Protein AF-A6GKD9-F1 (afdb_monomer_lite)

Structure (mmCIF, N/CA/C/O backbone):
data_AF-A6GKD9-F1
#
_entry.id   AF-A6GKD9-F1
#
loop_
_atom_site.group_PDB
_atom_site.id
_atom_site.type_symbol
_atom_site.label_atom_id
_atom_site.label_alt_id
_atom_site.label_comp_id
_atom_site.label_asym_id
_atom_site.label_entity_id
_atom_site.label_seq_id
_atom_site.pdbx_PDB_ins_code
_atom_site.Cartn_x
_atom_site.Cartn_y
_atom_site.Cartn_z
_atom_site.occupancy
_atom_site.B_iso_or_equiv
_atom_site.auth_seq_id
_atom_site.auth_comp_id
_atom_site.auth_asym_id
_atom_site.auth_atom_id
_atom_site.pdbx_PDB_model_num
ATOM 1 N N . MET A 1 1 ? 24.155 -48.301 30.590 1.00 46.25 1 MET A N 1
ATOM 2 C CA . MET A 1 1 ? 23.894 -48.755 29.205 1.00 46.25 1 MET A CA 1
ATOM 3 C C . MET A 1 1 ? 22.398 -48.665 28.939 1.00 46.25 1 MET A C 1
ATOM 5 O O . MET A 1 1 ? 21.639 -48.863 29.875 1.00 46.25 1 MET A O 1
ATOM 9 N N . ALA A 1 2 ? 22.035 -48.407 27.680 1.00 38.41 2 ALA A N 1
ATOM 10 C CA . ALA A 1 2 ? 20.695 -48.221 27.107 1.00 38.41 2 ALA A CA 1
ATOM 11 C C . ALA A 1 2 ? 20.076 -46.811 27.214 1.00 38.41 2 ALA A C 1
ATOM 13 O O . ALA A 1 2 ? 19.939 -46.220 28.279 1.00 38.41 2 ALA A O 1
ATOM 14 N N . ALA A 1 3 ? 19.759 -46.298 26.026 1.00 48.00 3 ALA A N 1
ATOM 15 C CA . ALA A 1 3 ? 19.349 -44.953 25.667 1.00 48.00 3 ALA A CA 1
ATOM 16 C C . ALA A 1 3 ? 17.825 -44.828 25.499 1.00 48.00 3 ALA A C 1
ATOM 18 O O . ALA A 1 3 ? 17.143 -45.814 25.228 1.00 48.00 3 ALA A O 1
ATOM 19 N N . SER A 1 4 ? 17.323 -43.594 25.562 1.00 42.00 4 SER A N 1
ATOM 20 C CA . SER A 1 4 ? 16.144 -43.088 24.828 1.00 42.00 4 SER A CA 1
ATOM 21 C C . SER A 1 4 ? 16.078 -41.582 25.094 1.00 42.00 4 SER A C 1
ATOM 23 O O . SER A 1 4 ? 15.809 -41.162 26.209 1.00 42.00 4 SER A O 1
ATOM 25 N N . SER A 1 5 ? 16.552 -40.699 24.216 1.00 48.72 5 SER A N 1
ATOM 26 C CA . SER A 1 5 ? 16.004 -40.328 22.905 1.00 48.72 5 SER A CA 1
ATOM 27 C C . SER A 1 5 ? 14.514 -39.968 22.935 1.00 48.72 5 SER A C 1
ATOM 29 O O . SER A 1 5 ? 13.651 -40.813 22.709 1.00 48.72 5 SER A O 1
ATOM 31 N N . LYS A 1 6 ? 14.219 -38.673 23.068 1.00 49.28 6 LYS A N 1
ATOM 32 C CA . LYS A 1 6 ? 13.248 -38.041 22.170 1.00 49.28 6 LYS A CA 1
ATOM 33 C C . LYS A 1 6 ? 13.588 -36.568 21.983 1.00 49.28 6 LYS A C 1
ATOM 35 O O . LYS A 1 6 ? 13.216 -35.701 22.764 1.00 49.28 6 LYS A O 1
ATOM 40 N N . SER A 1 7 ? 14.342 -36.334 20.915 1.00 47.38 7 SER A N 1
ATOM 41 C CA . SER A 1 7 ? 14.480 -35.042 20.257 1.00 47.38 7 SER A CA 1
ATOM 42 C C . SER A 1 7 ? 13.093 -34.602 19.786 1.00 47.38 7 SER A C 1
ATOM 44 O O . SER A 1 7 ? 12.521 -35.186 18.868 1.00 47.38 7 SER A O 1
ATOM 46 N N . GLY A 1 8 ? 12.522 -33.615 20.468 1.00 41.56 8 GLY A N 1
ATOM 47 C CA . GLY A 1 8 ? 11.353 -32.877 20.013 1.00 41.56 8 GLY A CA 1
ATOM 48 C C . GLY A 1 8 ? 11.815 -31.634 19.271 1.00 41.56 8 GLY A C 1
ATOM 49 O O . GLY A 1 8 ? 11.725 -30.532 19.804 1.00 41.56 8 GLY A O 1
ATOM 50 N N . ALA A 1 9 ? 12.348 -31.804 18.061 1.00 45.12 9 ALA A N 1
ATOM 51 C CA . ALA A 1 9 ? 12.589 -30.68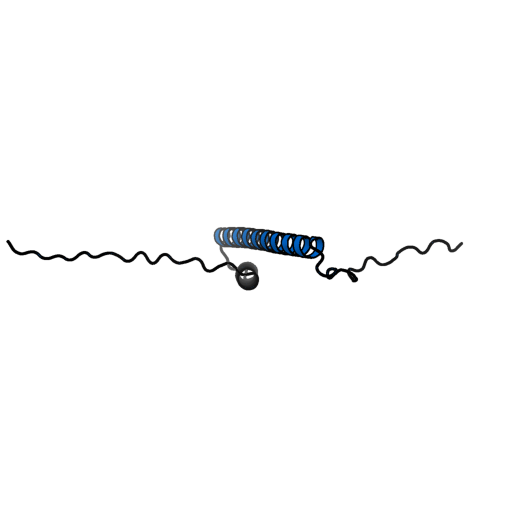7 17.162 1.00 45.12 9 ALA A CA 1
ATOM 52 C C . ALA A 1 9 ? 11.236 -30.031 16.834 1.00 45.12 9 ALA A C 1
ATOM 54 O O . ALA A 1 9 ? 10.469 -30.536 16.012 1.00 45.12 9 ALA A O 1
ATOM 55 N N . LYS A 1 10 ? 10.911 -28.912 17.496 1.00 52.81 10 LYS A N 1
ATOM 56 C CA . LYS A 1 10 ? 9.827 -28.032 17.054 1.00 52.81 10 LYS A CA 1
ATOM 57 C C . LYS A 1 10 ? 10.237 -27.458 15.702 1.00 52.81 10 LYS A C 1
ATOM 59 O O . LYS A 1 10 ? 11.057 -26.549 15.618 1.00 52.81 10 LYS A O 1
ATOM 64 N N . SER A 1 11 ? 9.668 -28.048 14.656 1.00 47.72 11 SER A N 1
ATOM 65 C CA . SER A 1 11 ? 9.679 -27.557 13.285 1.00 47.72 11 SER A CA 1
ATOM 66 C C . SER A 1 11 ? 9.223 -26.098 13.273 1.00 47.72 11 SER A C 1
ATOM 68 O O . SER A 1 11 ? 8.040 -25.790 13.429 1.00 47.72 11 SER A O 1
ATOM 70 N N . GLY A 1 12 ? 10.187 -25.187 13.148 1.00 48.28 12 GLY A N 1
ATOM 71 C CA . GLY A 1 12 ? 9.935 -23.792 12.838 1.00 48.28 12 GLY A CA 1
ATOM 72 C C . GLY A 1 12 ? 9.346 -23.718 11.439 1.00 48.28 12 GLY A C 1
ATOM 73 O O . GLY A 1 12 ? 10.081 -23.735 10.449 1.00 48.28 12 GLY A O 1
ATOM 74 N N . SER A 1 13 ? 8.018 -23.641 11.362 1.00 51.03 13 SER A N 1
ATOM 75 C CA . SER A 1 13 ? 7.315 -23.242 10.150 1.00 51.03 13 SER A CA 1
ATOM 76 C C . SER A 1 13 ? 7.720 -21.804 9.840 1.00 51.03 13 SER A C 1
ATOM 78 O O . SER A 1 13 ? 7.134 -20.839 10.331 1.00 51.03 13 SER A O 1
ATOM 80 N N . ARG A 1 14 ? 8.800 -21.654 9.067 1.00 57.97 14 ARG A N 1
ATOM 81 C CA . ARG A 1 14 ? 9.129 -20.407 8.385 1.00 57.97 14 ARG A CA 1
ATOM 82 C C . ARG A 1 14 ? 7.940 -20.121 7.475 1.00 57.97 14 ARG A C 1
ATOM 84 O O . ARG A 1 14 ? 7.883 -20.662 6.373 1.00 57.97 14 ARG A O 1
ATOM 91 N N . ARG A 1 15 ? 6.982 -19.307 7.946 1.00 60.12 15 ARG A N 1
ATOM 92 C CA . ARG A 1 15 ? 5.972 -18.670 7.091 1.00 60.12 15 ARG A CA 1
ATOM 93 C C . ARG A 1 15 ? 6.755 -17.963 5.993 1.00 60.12 15 ARG A C 1
ATOM 95 O O . ARG A 1 15 ? 7.316 -16.894 6.223 1.00 60.12 15 ARG A O 1
ATOM 102 N N . ARG A 1 16 ? 6.866 -18.591 4.823 1.00 49.31 16 ARG A N 1
ATOM 103 C CA . ARG A 1 16 ? 7.344 -17.904 3.630 1.00 49.31 16 ARG A CA 1
ATOM 104 C C . ARG A 1 16 ? 6.294 -16.832 3.380 1.00 49.31 16 ARG A C 1
ATOM 106 O O . ARG A 1 16 ? 5.154 -17.168 3.079 1.00 49.31 16 ARG A O 1
ATOM 113 N N . LYS A 1 17 ? 6.640 -15.564 3.623 1.00 49.94 17 LYS A N 1
ATOM 114 C CA . LYS A 1 17 ? 5.822 -14.449 3.146 1.00 49.94 17 LYS A CA 1
ATOM 115 C C . LYS A 1 17 ? 5.712 -14.647 1.637 1.00 49.94 17 LYS A C 1
ATOM 117 O O . LYS A 1 17 ? 6.739 -14.700 0.961 1.00 49.94 17 LYS A O 1
ATOM 122 N N . SER A 1 18 ? 4.497 -14.877 1.151 1.00 52.00 18 SER A N 1
ATOM 123 C CA . SER A 1 18 ? 4.218 -14.945 -0.279 1.00 52.00 18 SER A CA 1
ATOM 124 C C . SER A 1 18 ? 4.711 -13.653 -0.941 1.00 52.00 18 SER A C 1
ATOM 126 O O . SER A 1 18 ? 4.675 -12.605 -0.286 1.00 52.00 18 SER A O 1
ATOM 128 N N . PRO A 1 19 ? 5.204 -13.705 -2.191 1.00 57.25 19 PRO A N 1
ATOM 129 C CA . PRO A 1 19 ? 5.543 -12.487 -2.917 1.00 57.25 19 PRO A CA 1
ATOM 130 C C . PRO A 1 19 ? 4.314 -11.569 -2.946 1.00 57.25 19 PRO A C 1
ATOM 132 O O . PRO A 1 19 ? 3.202 -12.032 -3.198 1.00 57.25 19 PRO A O 1
ATOM 135 N N . LYS A 1 20 ? 4.512 -10.289 -2.620 1.00 73.75 20 LYS A N 1
ATOM 136 C CA . LYS A 1 20 ? 3.453 -9.279 -2.680 1.00 73.75 20 LYS A CA 1
ATOM 137 C C . LYS A 1 20 ? 3.147 -9.018 -4.156 1.00 73.75 20 LYS A C 1
ATOM 139 O O . LYS A 1 20 ? 4.039 -8.587 -4.880 1.00 73.75 20 LYS A O 1
ATOM 144 N N . THR A 1 21 ? 1.935 -9.336 -4.606 1.00 90.12 21 THR A N 1
ATOM 145 C CA . THR A 1 21 ? 1.461 -9.001 -5.959 1.00 90.12 21 THR A CA 1
ATOM 146 C C . THR A 1 21 ? 0.678 -7.690 -5.927 1.00 90.12 21 THR A C 1
ATOM 148 O O . THR A 1 21 ? 0.209 -7.282 -4.861 1.00 90.12 21 THR A O 1
ATOM 151 N N . ALA A 1 22 ? 0.520 -7.039 -7.082 1.00 89.44 22 ALA A N 1
ATOM 152 C CA . ALA A 1 22 ? -0.274 -5.817 -7.195 1.00 89.44 22 ALA A CA 1
ATOM 153 C C . ALA A 1 22 ? -1.730 -6.055 -6.760 1.00 89.44 22 ALA A C 1
ATOM 155 O O . ALA A 1 22 ? -2.288 -5.280 -5.990 1.00 89.44 22 ALA A O 1
ATOM 156 N N . GLU A 1 23 ? -2.322 -7.179 -7.165 1.00 93.75 23 GLU A N 1
ATOM 157 C CA . GLU A 1 23 ? -3.690 -7.557 -6.800 1.00 93.75 23 GLU A CA 1
ATOM 158 C C . GLU A 1 23 ? -3.832 -7.764 -5.290 1.00 93.75 23 GLU A C 1
ATOM 160 O O . GLU A 1 23 ? -4.836 -7.369 -4.705 1.00 93.75 23 GLU A O 1
ATOM 165 N N . ALA A 1 24 ? -2.820 -8.348 -4.641 1.00 93.50 24 ALA A N 1
ATOM 166 C CA . ALA A 1 24 ? -2.822 -8.544 -3.197 1.00 93.50 24 ALA A CA 1
ATOM 167 C C . ALA A 1 24 ? -2.697 -7.217 -2.430 1.00 93.50 24 ALA A C 1
ATOM 169 O O . ALA A 1 24 ? -3.355 -7.049 -1.404 1.00 93.50 24 ALA A O 1
ATOM 170 N N . LEU A 1 25 ? -1.880 -6.277 -2.921 1.00 94.94 25 LEU A N 1
ATOM 171 C CA . LEU A 1 25 ? -1.777 -4.928 -2.353 1.00 94.94 25 LEU A CA 1
ATOM 172 C C . LEU A 1 25 ? -3.103 -4.175 -2.471 1.00 94.94 25 LEU A C 1
ATOM 174 O O . LEU A 1 25 ? -3.580 -3.625 -1.482 1.00 94.94 25 LEU A O 1
ATOM 178 N N . LEU A 1 26 ? -3.716 -4.202 -3.656 1.00 94.94 26 LEU A N 1
ATOM 179 C CA . LEU A 1 26 ? -4.996 -3.544 -3.913 1.00 94.94 26 LEU A CA 1
ATOM 180 C C . LEU A 1 26 ? -6.127 -4.149 -3.077 1.00 94.94 26 LEU A C 1
ATOM 182 O O . LEU A 1 26 ? -6.885 -3.405 -2.463 1.00 94.94 26 LEU A O 1
ATOM 186 N N . ALA A 1 27 ? -6.205 -5.480 -2.988 1.00 96.81 27 ALA A N 1
ATOM 187 C CA . ALA A 1 27 ? -7.186 -6.151 -2.138 1.00 96.81 27 ALA A CA 1
ATOM 188 C C . ALA A 1 27 ? -7.015 -5.758 -0.664 1.00 96.81 27 ALA A C 1
ATOM 190 O O . ALA A 1 27 ? -7.993 -5.490 0.029 1.00 96.81 27 ALA A O 1
ATOM 191 N N . ARG A 1 28 ? -5.768 -5.671 -0.186 1.00 96.69 28 ARG A N 1
ATOM 192 C CA . ARG A 1 28 ? -5.498 -5.260 1.191 1.00 96.69 28 ARG A CA 1
ATOM 193 C C . ARG A 1 28 ? -5.854 -3.794 1.441 1.00 96.69 28 ARG A C 1
ATOM 195 O O . ARG A 1 28 ? -6.384 -3.476 2.501 1.00 96.69 28 ARG A O 1
ATOM 202 N N . LEU A 1 29 ? -5.571 -2.913 0.486 1.00 97.25 29 LEU A N 1
ATOM 203 C CA . LEU A 1 29 ? -5.924 -1.499 0.583 1.00 97.25 29 LEU A CA 1
ATOM 204 C C . LEU A 1 29 ? -7.447 -1.308 0.621 1.00 97.25 29 LEU A C 1
ATOM 206 O O . LEU A 1 29 ? -7.932 -0.540 1.447 1.00 97.25 29 LEU A O 1
ATOM 210 N N . ASP A 1 30 ? -8.198 -2.050 -0.198 1.00 97.06 30 ASP A N 1
ATOM 211 C CA . ASP A 1 30 ? -9.667 -2.047 -0.180 1.00 97.06 30 ASP A CA 1
ATOM 212 C C . ASP A 1 30 ? -10.218 -2.485 1.188 1.00 97.06 30 ASP A C 1
ATOM 214 O O . ASP A 1 30 ? -11.070 -1.811 1.763 1.00 97.06 30 ASP A O 1
ATOM 218 N N . GLU A 1 31 ? -9.674 -3.553 1.781 1.00 96.44 31 GLU A N 1
ATOM 219 C CA . GLU A 1 31 ? -10.043 -3.974 3.141 1.00 96.44 31 GLU A CA 1
ATOM 220 C C . GLU A 1 31 ? -9.820 -2.867 4.182 1.00 96.44 31 GLU A C 1
ATOM 222 O O . GLU A 1 31 ? -10.673 -2.647 5.047 1.00 96.44 31 GLU A O 1
ATOM 227 N N . VAL A 1 32 ? -8.682 -2.169 4.105 1.00 96.31 32 VAL A N 1
ATOM 228 C CA . VAL A 1 32 ? -8.348 -1.060 5.009 1.00 96.31 32 VAL A CA 1
ATOM 229 C C . VAL A 1 32 ? -9.344 0.088 4.849 1.00 96.31 32 VAL A C 1
ATOM 231 O O . VAL A 1 32 ? -9.888 0.563 5.847 1.00 96.31 32 VAL A O 1
ATOM 234 N N . VAL A 1 33 ? -9.621 0.505 3.611 1.00 96.50 33 VAL A N 1
ATOM 235 C CA . VAL A 1 33 ? -10.559 1.597 3.310 1.00 96.50 33 VAL A CA 1
ATOM 236 C C . VAL A 1 33 ? -11.959 1.257 3.808 1.00 96.50 33 VAL A C 1
ATOM 238 O O . VAL A 1 33 ? -12.537 2.036 4.561 1.00 96.50 33 VAL A O 1
ATOM 241 N N . ARG A 1 34 ? -12.468 0.061 3.500 1.00 95.19 34 ARG A N 1
ATOM 242 C CA . ARG A 1 34 ? -13.797 -0.381 3.952 1.00 95.19 34 ARG A CA 1
ATOM 243 C C . ARG A 1 34 ? -13.903 -0.432 5.475 1.00 95.19 34 ARG A C 1
ATOM 245 O O . ARG A 1 34 ? -14.963 -0.155 6.031 1.00 95.19 34 ARG A O 1
ATOM 252 N N . GLY A 1 35 ? -12.808 -0.768 6.159 1.00 93.19 35 GLY A N 1
ATOM 253 C CA . GLY A 1 35 ? -12.729 -0.696 7.616 1.00 93.19 35 GLY A CA 1
ATOM 254 C C . GLY A 1 35 ? -12.853 0.736 8.143 1.00 93.19 35 GLY A C 1
ATOM 255 O O . GLY A 1 35 ? -13.600 0.976 9.089 1.00 93.19 35 GLY A O 1
ATOM 256 N N . LEU A 1 36 ? -12.159 1.690 7.520 1.00 94.62 36 LEU A N 1
ATOM 257 C CA . LEU A 1 36 ? -12.199 3.105 7.901 1.00 94.62 36 LEU A CA 1
ATOM 258 C C . LEU A 1 36 ? -13.554 3.763 7.595 1.00 94.62 36 LEU A C 1
ATOM 260 O O . LEU A 1 36 ? -14.057 4.531 8.414 1.00 94.62 36 LEU A O 1
ATOM 264 N N . GLU A 1 37 ? -14.171 3.429 6.461 1.00 94.75 37 GLU A N 1
ATOM 265 C CA . GLU A 1 37 ? -15.488 3.941 6.050 1.00 94.75 37 GLU A CA 1
ATOM 266 C C . GLU A 1 37 ? -16.624 3.498 6.979 1.00 94.75 37 GLU A C 1
ATOM 268 O O . GLU A 1 37 ? -17.645 4.177 7.077 1.00 94.75 37 GLU A O 1
ATOM 273 N N . GLY A 1 38 ? -16.444 2.384 7.696 1.00 88.94 38 GLY A N 1
ATOM 274 C CA . GLY A 1 38 ? -17.428 1.874 8.649 1.00 88.94 38 GLY A CA 1
ATOM 275 C C . GLY A 1 38 ? -17.669 2.779 9.863 1.00 88.94 38 GLY A C 1
ATOM 276 O O . GLY A 1 38 ? -18.691 2.627 10.520 1.00 88.94 38 GLY A O 1
ATOM 277 N N . GLY A 1 39 ? -16.759 3.707 10.185 1.00 84.69 39 GLY A N 1
ATOM 278 C CA . GLY A 1 39 ? -16.950 4.738 11.221 1.00 84.69 39 GLY A CA 1
ATOM 279 C C . GLY A 1 39 ? -16.954 4.266 12.687 1.00 84.69 39 GLY A C 1
ATOM 280 O O . GLY A 1 39 ? -16.715 5.075 13.578 1.00 84.69 39 GLY A O 1
ATOM 281 N N . ASP A 1 40 ? -17.142 2.971 12.952 1.00 90.00 40 ASP A N 1
ATOM 282 C CA . ASP A 1 40 ? -17.214 2.390 14.305 1.00 90.00 40 ASP A CA 1
ATOM 283 C C . ASP A 1 40 ? -15.844 1.979 14.890 1.00 90.00 40 ASP A C 1
ATOM 285 O O . ASP A 1 40 ? -15.761 1.306 15.925 1.00 90.00 40 ASP A O 1
ATOM 289 N N . LEU A 1 41 ? -14.734 2.348 14.237 1.00 91.38 41 LEU A N 1
ATOM 290 C CA . LEU A 1 41 ? -13.396 2.029 14.736 1.00 91.38 41 LEU A CA 1
ATOM 291 C C . LEU A 1 41 ? -12.984 2.978 15.878 1.00 91.38 41 LEU A C 1
ATOM 293 O O . LEU A 1 41 ? -13.003 4.196 15.702 1.00 91.38 41 LEU A O 1
ATOM 297 N N . PRO A 1 42 ? -12.499 2.446 17.019 1.00 96.06 42 PRO A N 1
ATOM 298 C CA . PRO A 1 42 ? -11.767 3.237 18.004 1.00 96.06 42 PRO A CA 1
ATOM 299 C C . PRO A 1 42 ? -10.618 4.012 17.353 1.00 96.06 42 PRO A C 1
ATOM 301 O O . PRO A 1 42 ? -9.956 3.487 16.454 1.00 96.06 42 PRO A O 1
ATOM 304 N N . LEU A 1 43 ? -10.346 5.223 17.843 1.00 95.00 43 LEU A N 1
ATOM 305 C CA . LEU A 1 43 ? -9.377 6.152 17.255 1.00 95.00 43 LEU A CA 1
ATOM 306 C C . LEU A 1 43 ? -7.997 5.518 17.029 1.00 95.00 43 LEU A C 1
ATOM 308 O O . LEU A 1 43 ? -7.412 5.671 15.962 1.00 95.00 43 LEU A O 1
ATOM 312 N N . GLU A 1 44 ? -7.493 4.760 18.000 1.00 95.69 44 GLU A N 1
ATOM 313 C CA . GLU A 1 44 ? -6.186 4.104 17.914 1.00 95.69 44 GLU A CA 1
ATOM 314 C C . GLU A 1 44 ? -6.147 3.064 16.790 1.00 95.69 44 GLU A C 1
ATOM 316 O O . GLU A 1 44 ? -5.136 2.915 16.105 1.00 95.69 44 GLU A O 1
ATOM 321 N N . LYS A 1 45 ? -7.261 2.356 16.566 1.00 94.69 45 LYS A N 1
ATOM 322 C CA . LYS A 1 45 ? -7.375 1.404 15.457 1.00 94.69 45 LYS A CA 1
ATOM 323 C C . LYS A 1 45 ? -7.511 2.128 14.125 1.00 94.69 45 LYS A C 1
ATOM 325 O O . LYS A 1 45 ? -6.901 1.692 13.158 1.00 94.69 45 LYS A O 1
ATOM 330 N N . ALA A 1 46 ? -8.271 3.221 14.078 1.00 95.38 46 ALA A N 1
ATOM 331 C CA . ALA A 1 46 ? -8.409 4.033 12.873 1.00 95.38 46 ALA A CA 1
ATOM 332 C C . ALA A 1 46 ? -7.053 4.608 12.432 1.00 95.38 46 ALA A C 1
ATOM 334 O O . ALA A 1 46 ? -6.707 4.526 11.257 1.00 95.38 46 ALA A O 1
ATOM 335 N N . LEU A 1 47 ? -6.246 5.103 13.377 1.00 97.00 47 LEU A N 1
ATOM 336 C CA . LEU A 1 47 ? -4.882 5.567 13.112 1.00 97.00 47 LEU A CA 1
ATOM 337 C C . LEU A 1 47 ? -3.986 4.440 12.588 1.00 97.00 47 LEU A C 1
ATOM 339 O O . LEU A 1 47 ? -3.334 4.616 11.563 1.00 97.00 47 LEU A O 1
ATOM 343 N N . ALA A 1 48 ? -4.004 3.267 13.225 1.00 96.81 48 ALA A N 1
ATOM 344 C CA . ALA A 1 48 ? -3.221 2.123 12.760 1.00 96.81 48 ALA A CA 1
ATOM 345 C C . ALA A 1 48 ? -3.630 1.664 11.346 1.00 96.81 48 ALA A C 1
ATOM 347 O O . ALA A 1 48 ? -2.773 1.366 10.517 1.00 96.81 48 ALA A O 1
ATOM 348 N N . SER A 1 49 ? -4.932 1.635 11.044 1.00 96.50 49 SER A N 1
ATOM 349 C CA . SER A 1 49 ? -5.437 1.323 9.702 1.00 96.50 49 SER A CA 1
ATOM 350 C C . SER A 1 49 ?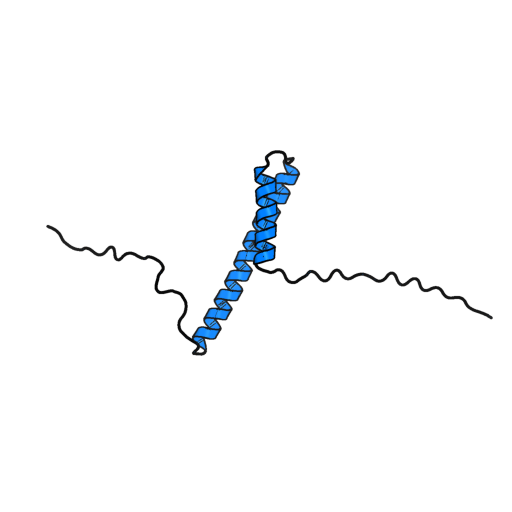 -5.043 2.387 8.677 1.00 96.50 49 SER A C 1
ATOM 352 O O . SER A 1 49 ? -4.677 2.045 7.557 1.00 96.50 49 SER A O 1
ATOM 354 N N . PHE A 1 50 ? -5.056 3.667 9.049 1.00 96.12 50 PHE A N 1
ATOM 355 C CA . PHE A 1 50 ? -4.584 4.744 8.181 1.00 96.12 50 PHE A CA 1
ATOM 356 C C . PHE A 1 50 ? -3.087 4.609 7.864 1.00 96.12 50 PHE A C 1
ATOM 358 O O . PHE A 1 50 ? -2.699 4.675 6.699 1.00 96.12 50 PHE A O 1
ATOM 365 N N . GLU A 1 51 ? -2.252 4.359 8.875 1.00 98.06 51 GLU A N 1
ATOM 366 C CA . GLU A 1 51 ? -0.816 4.112 8.693 1.00 98.06 51 GLU A CA 1
ATOM 367 C C . GLU A 1 51 ? -0.553 2.908 7.780 1.00 98.06 51 GLU A C 1
ATOM 369 O O . GLU A 1 51 ? 0.299 2.977 6.891 1.00 98.06 51 GLU A O 1
ATOM 374 N N . GLU A 1 52 ? -1.314 1.822 7.956 1.00 97.50 52 GLU A N 1
ATOM 375 C CA . GLU A 1 52 ? -1.260 0.662 7.067 1.00 97.50 52 GLU A CA 1
ATOM 376 C C . GLU A 1 52 ? -1.629 1.041 5.626 1.00 97.50 52 GLU A C 1
ATOM 378 O O . GLU A 1 52 ? -0.900 0.689 4.699 1.00 97.50 52 GLU A O 1
ATOM 383 N N . GLY A 1 53 ? -2.712 1.796 5.429 1.00 97.00 53 GLY A N 1
ATOM 384 C CA . GLY A 1 53 ? -3.130 2.283 4.114 1.00 97.00 53 GLY A CA 1
ATOM 385 C C . GLY A 1 53 ? -2.043 3.104 3.420 1.00 97.00 53 GLY A C 1
ATOM 386 O O . GLY A 1 53 ? -1.720 2.849 2.260 1.00 97.00 53 GLY A O 1
ATOM 387 N N . VAL A 1 54 ? -1.410 4.033 4.143 1.00 97.88 54 VAL A N 1
ATOM 388 C CA . VAL A 1 54 ? -0.288 4.831 3.623 1.00 97.88 54 VAL A CA 1
ATOM 389 C C . VAL A 1 54 ? 0.889 3.937 3.232 1.00 97.88 54 VAL A C 1
ATOM 391 O O . VAL A 1 54 ? 1.475 4.128 2.168 1.00 97.88 54 VAL A O 1
ATOM 394 N N . ALA A 1 55 ? 1.237 2.945 4.054 1.00 97.50 55 ALA A N 1
ATOM 395 C CA . ALA A 1 55 ? 2.312 2.013 3.728 1.00 97.50 55 ALA A CA 1
ATOM 396 C C . ALA A 1 55 ? 2.007 1.208 2.453 1.00 97.50 55 ALA A C 1
ATOM 398 O O . ALA A 1 55 ? 2.873 1.092 1.589 1.00 97.50 55 ALA A O 1
ATOM 399 N N . LEU A 1 56 ? 0.777 0.710 2.299 1.00 97.31 56 LEU A N 1
ATOM 400 C CA . LEU A 1 56 ? 0.346 -0.039 1.112 1.00 97.31 56 LEU A CA 1
ATOM 401 C C . LEU A 1 56 ? 0.422 0.800 -0.168 1.00 97.31 56 LEU A C 1
ATOM 403 O O . LEU A 1 56 ? 0.863 0.292 -1.197 1.00 97.31 56 LEU A O 1
ATOM 407 N N . VAL A 1 57 ? 0.032 2.077 -0.104 1.00 96.25 57 VAL A N 1
ATOM 408 C CA . VAL A 1 57 ? 0.135 3.001 -1.246 1.00 96.25 57 VAL A CA 1
ATOM 409 C C . VAL A 1 57 ? 1.591 3.173 -1.668 1.00 96.25 57 VAL A C 1
ATOM 411 O O . VAL A 1 57 ? 1.905 2.988 -2.841 1.00 96.25 57 VAL A O 1
ATOM 414 N N . ARG A 1 58 ? 2.494 3.436 -0.715 1.00 96.75 58 ARG A N 1
ATOM 415 C CA . ARG A 1 58 ? 3.930 3.603 -1.002 1.00 96.75 58 ARG A CA 1
ATOM 416 C C . ARG A 1 58 ? 4.544 2.340 -1.601 1.00 96.75 58 ARG A C 1
ATOM 418 O O . ARG A 1 58 ? 5.310 2.417 -2.553 1.00 96.75 58 ARG A O 1
ATOM 425 N N . GLU A 1 59 ? 4.168 1.169 -1.090 1.00 95.44 59 GLU A N 1
ATOM 426 C CA . GLU A 1 59 ? 4.597 -0.108 -1.670 1.00 95.44 59 GLU A CA 1
ATOM 427 C C . GLU A 1 59 ? 4.095 -0.295 -3.112 1.00 95.44 59 GLU A C 1
ATOM 429 O O . GLU A 1 59 ? 4.819 -0.824 -3.957 1.00 95.44 59 GLU A O 1
ATOM 434 N N . GLY A 1 60 ? 2.867 0.139 -3.409 1.00 94.56 60 GLY A N 1
ATOM 435 C CA . GLY A 1 60 ? 2.321 0.138 -4.765 1.00 94.56 60 GLY A CA 1
ATOM 436 C C . GLY A 1 60 ? 3.097 1.059 -5.708 1.00 94.56 60 GLY A C 1
ATOM 437 O O . GLY A 1 60 ? 3.445 0.645 -6.813 1.00 94.56 60 GLY A O 1
ATOM 438 N N . GLU A 1 61 ? 3.424 2.274 -5.264 1.00 94.62 61 GLU A N 1
ATOM 439 C CA . GLU A 1 61 ? 4.234 3.236 -6.025 1.00 94.62 61 GLU A CA 1
ATOM 440 C C . GLU A 1 61 ? 5.624 2.676 -6.356 1.00 94.62 61 GLU A C 1
ATOM 442 O O . GLU A 1 61 ? 6.054 2.731 -7.507 1.00 94.62 61 GLU A O 1
ATOM 447 N N . GLU A 1 62 ? 6.305 2.068 -5.380 1.00 95.25 62 GLU A N 1
ATOM 448 C CA . GLU A 1 62 ? 7.613 1.430 -5.585 1.00 95.25 62 GLU A CA 1
ATOM 449 C C . GLU A 1 62 ? 7.541 0.274 -6.592 1.00 95.25 62 GLU A C 1
ATOM 451 O O . GLU A 1 62 ? 8.421 0.116 -7.445 1.00 95.25 62 GLU A O 1
ATOM 456 N N . MET A 1 63 ? 6.479 -0.535 -6.522 1.00 93.38 63 MET A N 1
ATOM 457 C CA . MET A 1 63 ? 6.256 -1.625 -7.468 1.00 93.38 63 MET A CA 1
ATOM 458 C C . MET A 1 63 ? 6.060 -1.096 -8.891 1.00 93.38 63 MET A C 1
ATOM 460 O O . MET A 1 63 ? 6.681 -1.613 -9.821 1.00 93.38 63 MET A O 1
ATOM 464 N N . LEU A 1 64 ? 5.229 -0.065 -9.061 1.00 94.31 64 LEU A N 1
ATOM 465 C CA . LEU A 1 64 ? 4.979 0.558 -10.360 1.00 94.31 64 LEU A CA 1
ATOM 466 C C . LEU A 1 64 ? 6.252 1.184 -10.935 1.00 94.31 64 LEU A C 1
ATOM 468 O O . LEU A 1 64 ? 6.570 0.923 -12.092 1.00 94.31 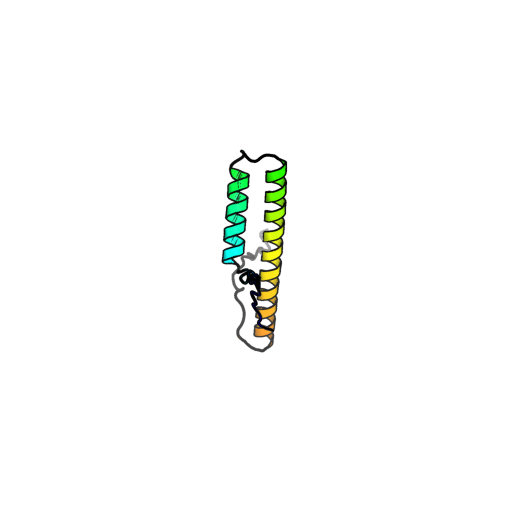64 LEU A O 1
ATOM 472 N N . ALA A 1 65 ? 7.027 1.901 -10.118 1.00 93.19 65 ALA A N 1
ATOM 473 C CA . ALA A 1 65 ? 8.302 2.483 -10.531 1.00 93.19 65 ALA A CA 1
ATOM 474 C C . ALA A 1 65 ? 9.298 1.412 -11.013 1.00 93.19 65 ALA A C 1
ATOM 476 O O . ALA A 1 65 ? 9.980 1.588 -12.021 1.00 93.19 65 ALA A O 1
ATOM 477 N N . SER A 1 66 ? 9.356 0.258 -10.338 1.00 91.62 66 SER A N 1
ATOM 478 C CA . SER A 1 66 ? 10.209 -0.855 -10.772 1.00 91.62 66 SER A CA 1
ATOM 479 C C . SER A 1 66 ? 9.762 -1.455 -12.109 1.00 91.62 66 SER A C 1
ATOM 481 O O . SER A 1 66 ? 10.607 -1.857 -12.916 1.00 91.62 66 SER A O 1
ATOM 483 N N . VAL A 1 67 ? 8.450 -1.535 -12.350 1.00 92.06 67 VAL A N 1
ATOM 484 C CA . VAL A 1 67 ? 7.895 -2.010 -13.624 1.00 92.06 67 VAL A CA 1
ATOM 485 C C . VAL A 1 67 ? 8.189 -1.012 -14.740 1.00 92.06 67 VAL A C 1
ATOM 487 O O . VAL A 1 67 ? 8.651 -1.428 -15.800 1.00 92.06 67 VAL A O 1
ATOM 490 N N . GLU A 1 68 ? 7.985 0.281 -14.494 1.00 92.00 68 GLU A N 1
ATOM 491 C CA . GLU A 1 68 ? 8.281 1.365 -15.434 1.00 92.00 68 GLU A CA 1
ATOM 492 C C . GLU A 1 68 ? 9.756 1.354 -15.843 1.00 92.00 68 GLU A C 1
ATOM 494 O O . GLU A 1 68 ? 10.056 1.225 -17.028 1.00 92.00 68 GLU A O 1
ATOM 499 N N . GLN A 1 69 ? 10.677 1.315 -14.874 1.00 92.31 69 GLN 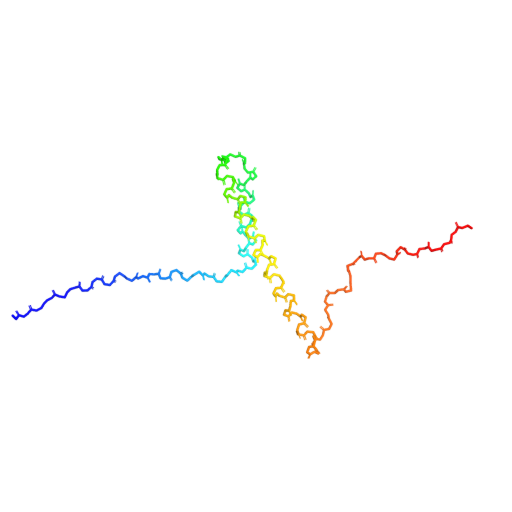A N 1
ATOM 500 C CA . GLN A 1 69 ? 12.114 1.212 -15.146 1.00 92.31 69 GLN A CA 1
ATOM 501 C C . GLN A 1 69 ? 12.448 -0.018 -16.005 1.00 92.31 69 GLN A C 1
ATOM 503 O O . GLN A 1 69 ? 13.304 0.022 -16.891 1.00 92.31 69 GLN A O 1
ATOM 508 N N . ARG A 1 70 ? 11.785 -1.152 -15.749 1.00 89.38 70 ARG A N 1
ATOM 509 C CA . ARG A 1 70 ? 12.006 -2.369 -16.533 1.00 89.38 70 ARG A CA 1
ATOM 510 C C . ARG A 1 70 ? 11.482 -2.243 -17.957 1.00 89.38 70 ARG A C 1
ATOM 512 O O . ARG A 1 70 ? 12.124 -2.766 -18.865 1.00 89.38 70 ARG A O 1
ATOM 519 N N . ILE A 1 71 ? 10.352 -1.572 -18.150 1.00 89.69 71 ILE A N 1
ATOM 520 C CA . ILE A 1 71 ? 9.825 -1.255 -19.477 1.00 89.69 71 ILE A CA 1
ATOM 521 C C . ILE A 1 71 ? 10.816 -0.349 -20.211 1.00 89.69 71 ILE A C 1
ATOM 523 O O . ILE A 1 71 ? 11.220 -0.694 -21.314 1.00 89.69 71 ILE A O 1
ATOM 527 N N . GLU A 1 72 ? 11.288 0.733 -19.588 1.00 88.44 72 GLU A N 1
ATOM 528 C CA . GLU A 1 72 ? 12.263 1.656 -20.187 1.00 88.44 72 GLU A CA 1
ATOM 529 C C . GLU A 1 72 ? 13.533 0.950 -20.674 1.00 88.44 72 GLU A C 1
ATOM 531 O O . GLU A 1 72 ? 13.967 1.178 -21.802 1.00 88.44 72 GLU A O 1
ATOM 536 N N . MET A 1 73 ? 14.101 0.045 -19.869 1.00 87.94 73 MET A N 1
ATOM 537 C CA . MET A 1 73 ? 15.269 -0.745 -20.279 1.00 87.94 73 MET A CA 1
ATOM 538 C C . MET A 1 73 ? 14.974 -1.622 -21.506 1.00 87.94 73 MET A C 1
ATOM 540 O O . MET A 1 73 ? 15.773 -1.669 -22.436 1.00 87.94 73 MET A O 1
ATOM 544 N N . LEU A 1 74 ? 13.812 -2.284 -21.545 1.00 88.12 74 LEU A N 1
ATOM 545 C CA . LEU A 1 74 ? 13.417 -3.127 -22.682 1.00 88.12 74 LEU A CA 1
ATOM 546 C C . LEU A 1 74 ? 13.215 -2.315 -23.972 1.00 88.12 74 LEU A C 1
ATOM 548 O O . LEU A 1 74 ? 13.538 -2.800 -25.058 1.00 88.12 74 LEU A O 1
ATOM 552 N N . LEU A 1 75 ? 12.705 -1.087 -23.852 1.00 84.38 75 LEU A N 1
ATOM 553 C CA . LEU A 1 75 ? 12.547 -0.159 -24.972 1.00 84.38 75 LEU A CA 1
ATOM 554 C C . LEU A 1 75 ? 13.900 0.353 -25.484 1.00 84.38 75 LEU A C 1
ATOM 556 O O . LEU A 1 75 ? 14.112 0.430 -26.695 1.00 84.38 75 LEU A O 1
ATOM 560 N N . ALA A 1 76 ? 14.817 0.685 -24.569 1.00 77.38 76 ALA A N 1
ATOM 561 C CA . ALA A 1 76 ? 16.157 1.174 -24.893 1.00 77.38 76 ALA A CA 1
ATOM 562 C C . ALA A 1 76 ? 17.007 0.123 -25.631 1.00 77.38 76 ALA A C 1
ATOM 564 O O . ALA A 1 76 ? 17.774 0.478 -26.526 1.00 77.38 76 ALA A O 1
ATOM 565 N N . ASP A 1 77 ? 16.804 -1.163 -25.330 1.00 69.75 77 ASP A N 1
ATOM 566 C CA . ASP A 1 77 ? 17.482 -2.295 -25.977 1.00 69.75 77 ASP A CA 1
ATOM 567 C C . ASP A 1 77 ? 16.886 -2.671 -27.360 1.00 69.75 77 ASP A C 1
ATOM 569 O O . ASP A 1 77 ? 17.218 -3.712 -27.933 1.00 69.75 77 ASP A O 1
ATOM 573 N N . GLY A 1 78 ? 16.026 -1.817 -27.935 1.00 65.81 78 GLY A N 1
ATOM 574 C CA . GLY A 1 78 ? 15.488 -1.953 -29.296 1.00 65.81 78 GLY A CA 1
ATOM 575 C C . GLY A 1 78 ? 14.131 -2.659 -29.401 1.00 65.81 78 GLY A C 1
ATOM 576 O O . GLY A 1 78 ? 13.694 -2.984 -30.508 1.00 65.81 78 GLY A O 1
ATOM 577 N N . GLY A 1 79 ? 13.443 -2.902 -28.282 1.00 61.69 79 GLY A N 1
ATOM 578 C CA . GLY A 1 79 ? 12.124 -3.533 -28.251 1.00 61.69 79 GLY A CA 1
ATOM 579 C C . GLY A 1 79 ? 10.972 -2.528 -28.235 1.00 61.69 79 GLY A C 1
ATOM 580 O O . GLY A 1 79 ? 10.652 -2.020 -27.180 1.00 61.69 79 GLY A O 1
ATOM 581 N N . VAL A 1 80 ? 10.334 -2.306 -29.392 1.00 63.72 80 VAL A N 1
ATOM 582 C CA . VAL A 1 80 ? 8.953 -1.801 -29.631 1.00 63.72 80 VAL A CA 1
ATOM 583 C C . VAL A 1 80 ? 8.424 -0.659 -28.733 1.00 63.72 80 VAL A C 1
ATOM 585 O O . VAL A 1 80 ? 8.080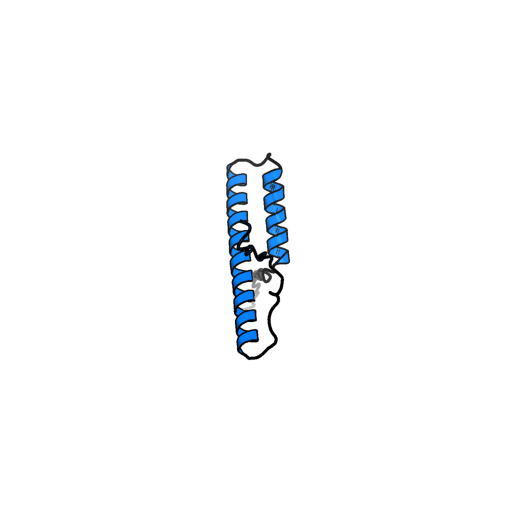 -0.871 -27.580 1.00 63.72 80 VAL A O 1
ATOM 588 N N . VAL A 1 81 ? 8.228 0.522 -29.339 1.00 58.16 81 VAL A N 1
ATOM 589 C CA . VAL A 1 81 ? 7.609 1.757 -28.792 1.00 58.16 81 VAL A CA 1
ATOM 590 C C . VAL A 1 81 ? 6.446 1.566 -27.778 1.00 58.16 81 VAL A C 1
ATOM 592 O O . VAL A 1 81 ? 5.546 0.762 -28.030 1.00 58.16 81 VAL A O 1
ATOM 595 N N . PRO A 1 82 ? 6.410 2.339 -26.665 1.00 60.16 82 PRO A N 1
ATOM 596 C CA . PRO A 1 82 ? 5.470 2.157 -25.550 1.00 60.16 82 PRO A CA 1
ATOM 597 C C . PRO A 1 82 ? 4.098 2.836 -25.698 1.00 60.16 82 PRO A C 1
ATOM 599 O O . PRO A 1 82 ? 3.933 3.843 -26.382 1.00 60.16 82 PRO A O 1
ATOM 602 N N . PHE A 1 83 ? 3.129 2.291 -24.949 1.00 59.06 83 PHE A N 1
ATOM 603 C CA . PHE A 1 83 ? 1.776 2.809 -24.713 1.00 59.06 83 PHE A CA 1
ATOM 604 C C . PHE A 1 83 ? 1.800 4.274 -24.228 1.00 59.06 83 PHE A C 1
ATOM 606 O O . PHE A 1 83 ? 1.991 4.541 -23.044 1.00 59.06 83 PHE A O 1
ATOM 613 N N . GLY A 1 84 ? 1.592 5.224 -25.143 1.00 54.56 84 GLY A N 1
ATOM 614 C CA . GLY A 1 84 ? 1.640 6.656 -24.825 1.00 54.56 84 GLY A CA 1
ATOM 615 C C . GLY A 1 84 ? 1.076 7.606 -25.883 1.00 54.56 84 GLY A C 1
ATOM 616 O O . GLY A 1 84 ? 0.927 8.792 -25.599 1.00 54.56 84 GLY A O 1
ATOM 617 N N . GLU A 1 85 ? 0.677 7.130 -27.063 1.00 52.06 85 GLU A N 1
ATOM 618 C CA . GLU A 1 85 ? -0.093 7.951 -28.006 1.00 52.06 85 GLU A CA 1
ATOM 619 C C . GLU A 1 85 ? -1.566 7.982 -27.577 1.00 52.06 85 GLU A C 1
ATOM 621 O O . GLU A 1 85 ? -2.408 7.256 -28.097 1.00 52.06 85 GLU A O 1
ATOM 626 N N . GLY A 1 86 ? -1.885 8.777 -26.552 1.00 54.09 86 GLY A N 1
ATOM 627 C CA . GLY A 1 86 ? -3.280 8.933 -26.136 1.00 54.09 86 GLY A CA 1
ATOM 628 C C . GLY A 1 86 ? -3.557 9.586 -24.790 1.00 54.09 86 GLY A C 1
ATOM 629 O O . GLY A 1 86 ? -4.720 9.622 -24.391 1.00 54.09 86 GLY A O 1
ATOM 630 N N . ARG A 1 87 ? -2.567 10.125 -24.063 1.00 51.06 87 ARG A N 1
ATOM 631 C CA . ARG A 1 87 ? -2.884 10.934 -22.875 1.00 51.06 87 ARG A CA 1
ATOM 632 C C . ARG A 1 87 ? -3.046 12.404 -23.253 1.00 51.06 87 ARG A C 1
ATOM 634 O O . ARG A 1 87 ? -2.126 13.194 -23.111 1.00 51.06 87 ARG A O 1
ATOM 641 N N . GLY A 1 88 ? -4.246 12.712 -23.746 1.00 53.31 88 GLY A N 1
ATOM 642 C CA . GLY A 1 88 ? -4.945 14.003 -23.714 1.00 53.31 88 GLY A CA 1
ATOM 643 C C . GLY A 1 88 ? -4.182 15.250 -23.257 1.00 53.31 88 GLY A C 1
ATOM 644 O O . GLY A 1 88 ? -4.565 15.858 -22.262 1.00 53.31 88 GLY A O 1
ATOM 645 N N . ALA A 1 89 ? -3.187 15.686 -24.023 1.00 51.09 89 ALA A N 1
ATOM 646 C CA . ALA A 1 89 ? -2.866 17.100 -24.135 1.00 51.09 89 ALA A CA 1
ATOM 647 C C . ALA A 1 89 ? -3.604 17.593 -25.382 1.00 51.09 89 ALA A C 1
ATOM 649 O O . ALA A 1 89 ? -3.177 17.347 -26.507 1.00 51.09 89 ALA A O 1
ATOM 650 N N . ALA A 1 90 ? -4.782 18.185 -25.184 1.00 52.22 90 ALA A N 1
ATOM 651 C CA . ALA A 1 90 ? -5.469 18.887 -26.257 1.00 52.22 90 ALA A CA 1
ATOM 652 C C . ALA A 1 90 ? -4.511 19.931 -26.870 1.00 52.22 90 ALA A C 1
ATOM 654 O O . ALA A 1 90 ? -3.811 20.606 -26.109 1.00 52.22 90 ALA A O 1
ATOM 655 N N . PRO A 1 91 ? -4.474 20.101 -28.203 1.00 54.16 91 PRO A N 1
ATOM 656 C CA . PRO A 1 91 ? -3.817 21.250 -28.799 1.00 54.16 91 PRO A CA 1
ATOM 657 C C . PRO A 1 91 ? -4.687 22.473 -28.495 1.00 54.16 91 PRO A C 1
ATOM 659 O O . PRO A 1 91 ? -5.665 22.733 -29.185 1.00 54.16 91 PRO A O 1
ATOM 662 N N . ALA A 1 92 ? -4.372 23.205 -27.430 1.00 58.47 92 ALA A N 1
ATOM 663 C CA . ALA A 1 92 ? -4.886 24.557 -27.245 1.00 58.47 92 ALA A CA 1
ATOM 664 C C . ALA A 1 92 ? -3.892 25.546 -27.865 1.00 58.47 92 ALA A C 1
ATOM 666 O O . ALA A 1 92 ? -3.309 26.373 -27.173 1.00 58.47 92 ALA A O 1
ATOM 667 N N . GLU A 1 93 ? -3.685 25.422 -29.174 1.00 59.22 93 GLU A N 1
ATOM 668 C CA . GLU A 1 93 ? -3.231 26.536 -29.999 1.00 59.22 93 GLU A CA 1
ATOM 669 C C . GLU A 1 93 ? -4.314 26.797 -31.044 1.00 59.22 93 GLU A C 1
ATOM 671 O O . GLU A 1 93 ? -4.334 26.184 -32.106 1.00 59.22 93 GLU A O 1
ATOM 676 N N . GLU A 1 94 ? -5.227 27.710 -30.724 1.00 62.94 94 GLU A N 1
ATOM 677 C CA . GLU A 1 94 ? -5.834 28.553 -31.751 1.00 62.94 94 GLU A CA 1
ATOM 678 C C . GLU A 1 94 ? -5.283 29.968 -31.551 1.00 62.94 94 GLU A C 1
ATOM 680 O O . GLU A 1 94 ? -5.749 30.685 -30.661 1.00 62.94 94 GLU A O 1
ATOM 685 N N . PRO A 1 95 ? -4.250 30.372 -32.309 1.00 63.59 95 PRO A N 1
ATOM 686 C CA . PRO A 1 95 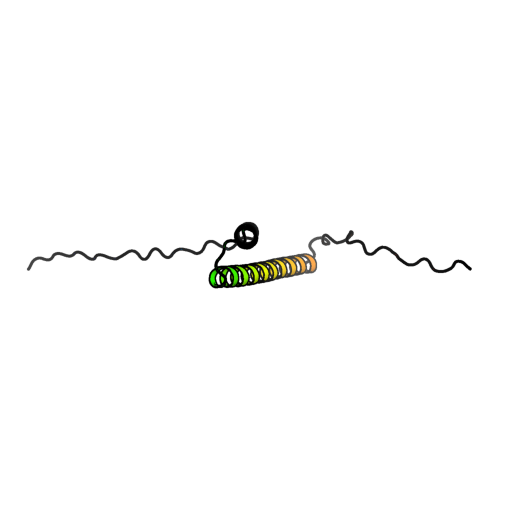? -3.939 31.775 -32.475 1.00 63.59 95 PRO A CA 1
ATOM 687 C C . PRO A 1 95 ? -4.883 32.398 -33.520 1.00 63.59 95 PRO A C 1
ATOM 689 O O . PRO A 1 95 ? -5.117 31.834 -34.588 1.00 63.59 95 PRO A O 1
ATOM 692 N N . ASP A 1 96 ? -5.355 33.594 -33.166 1.00 55.19 96 ASP A N 1
ATOM 693 C CA . ASP A 1 96 ? -5.921 34.666 -33.994 1.00 55.19 96 ASP A CA 1
ATOM 694 C C . ASP A 1 96 ? -7.383 34.573 -34.476 1.00 55.19 96 ASP A C 1
ATOM 696 O O . ASP A 1 96 ? -7.711 34.020 -35.526 1.00 55.19 96 ASP A O 1
ATOM 700 N N . ALA A 1 97 ? -8.247 35.304 -33.760 1.00 58.12 97 ALA A N 1
ATOM 701 C CA . ALA A 1 97 ? -9.415 35.972 -34.332 1.00 58.12 97 ALA A CA 1
ATOM 702 C C . ALA A 1 97 ? -9.671 37.317 -33.613 1.00 58.12 97 ALA A C 1
ATOM 704 O O . ALA A 1 97 ? -10.442 37.355 -32.656 1.00 58.12 97 ALA A O 1
ATOM 705 N N . ASP A 1 98 ? -8.944 38.374 -34.007 1.00 58.31 98 ASP A N 1
ATOM 706 C CA . ASP A 1 98 ? -9.456 39.653 -34.574 1.00 58.31 98 ASP A CA 1
ATOM 707 C C . ASP A 1 98 ? -8.276 40.573 -34.968 1.00 58.31 98 ASP A C 1
ATOM 709 O O . ASP A 1 98 ? -7.447 40.899 -34.082 1.00 58.31 98 ASP A O 1
#

Radius of gyration: 26.1 Å; chains: 1; bounding box: 41×88×64 Å

InterPro domains:
  IPR003761 Exonuclease VII, small subunit [MF_00337] (21-81)
  IPR003761 Exonuclease VII, small subunit [PF02609] (23-72)
  IPR003761 Exonuclease VII, small subunit [PTHR34137] (16-77)
  IPR003761 Exonuclease VII, small subunit [TIGR01280] (23-76)
  IPR037004 Exonuclease VII, small subunit superfamily [G3DSA:1.10.287.1040] (15-85)
  IPR037004 Exonuclease VII, small subunit superfamily [SSF116842] (18-78)

pLDDT: mean 76.79, std 20.23, range [38.41, 98.06]

Organism: NCBI:txid391625

Secondary structure (DSSP, 8-state):
----------------PPP--HHHHHHHHHHHHHHHHT--S-HHHHHHHHHHHHHHHHHHHHHHHHHHHHHHHHHHTT----S-TTS-----------

Foldseek 3Di:
DDDDDDDPPPPPPPPPPPPDDLVNLVVLLVVLVVVLVVVPDDPVVVVVSVVVNVVSVVVNVVVVVVVVVVVVVCVVVPDDDDDDVDDDPPPPDDDDDD

Sequence (98 aa):
MAASSKSGAKSGSRRRKSPKTAEALLARLDEVVRGLEGGDLPLEKALASFEEGVALVREGEEMLASVEQRIEMLLADGGVVPFGEGRGAAPAEEPDAD